Protein AF-A0A831ULF4-F1 (afdb_monomer_lite)

Sequence (106 aa):
MSSFILAAMVGLGAVDVGKAFAQPMFSPPSLLNAGGMAVGDTGDDTDPSLATDGAGVWVAVWSSVEDLDGSGTDADIFVARSTDNGATWDMPDLLNSFALGDTGED

pLDDT: mean 71.51, std 19.9, range [32.62, 96.38]

Foldseek 3Di:
DDDDDDDDDDDDDDDDDDDDPPPPPDAPADDQQPPPPPPDPPKDKADKDKDDPVQQKIKIKIWILDCQPNLHRAIFIWMWMTRHNNNDIDHIDGPDPCSNPDDDHD

Secondary structure (DSSP, 8-state):
-------------------------PPPP--TTTTTTTSS--SPEEEEEEEE-SSS-EEEEEEE-S-STT--SS-EEEEEEESSTTSS-PPPEESSTTGGG--S--

Structure (mmCIF, N/CA/C/O backbone):
data_AF-A0A831ULF4-F1
#
_entry.id   AF-A0A831ULF4-F1
#
loop_
_atom_site.group_PDB
_atom_site.id
_atom_site.type_symbol
_atom_site.label_atom_id
_atom_site.label_alt_id
_atom_site.label_comp_id
_atom_site.label_asym_id
_atom_site.label_entity_id
_atom_site.label_seq_id
_atom_site.pdbx_PDB_ins_code
_atom_site.Cartn_x
_atom_site.Cartn_y
_atom_site.Cartn_z
_atom_site.occupancy
_atom_site.B_iso_or_equiv
_atom_site.auth_seq_id
_atom_site.auth_comp_id
_atom_site.auth_asym_id
_atom_site.auth_atom_id
_atom_site.pdbx_PDB_model_num
ATOM 1 N N . MET A 1 1 ? -29.107 24.044 32.096 1.00 47.25 1 MET A N 1
ATOM 2 C CA . MET A 1 1 ? -30.243 24.637 31.361 1.00 47.25 1 MET A CA 1
ATOM 3 C C . MET A 1 1 ? -29.673 25.481 30.232 1.00 47.25 1 MET A C 1
ATOM 5 O O . MET A 1 1 ? -29.059 26.491 30.529 1.00 47.25 1 MET A O 1
ATOM 9 N N . SER A 1 2 ? -29.777 25.030 28.983 1.00 32.62 2 SER A N 1
ATOM 10 C CA . SER A 1 2 ? -29.643 25.851 27.764 1.00 32.62 2 SER A CA 1
ATOM 11 C C . SER A 1 2 ? -30.028 24.931 26.598 1.00 32.62 2 SER A C 1
ATOM 13 O O . SER A 1 2 ? -29.371 23.918 26.397 1.00 32.62 2 SER A O 1
ATOM 15 N N . SER A 1 3 ? -31.288 24.964 26.167 1.00 36.56 3 SER A N 1
ATOM 16 C CA . SER A 1 3 ? -31.835 25.786 25.075 1.00 36.56 3 SER A CA 1
ATOM 17 C C . SER A 1 3 ? -31.578 25.153 23.701 1.00 36.56 3 SER A C 1
ATOM 19 O O . SER A 1 3 ? -30.494 25.276 23.143 1.00 36.56 3 SER A O 1
ATOM 21 N N . PHE A 1 4 ? -32.603 24.478 23.170 1.00 34.28 4 PHE A N 1
ATOM 22 C CA . PHE A 1 4 ? -32.717 24.124 21.756 1.00 34.28 4 PHE A CA 1
ATOM 23 C C . PHE A 1 4 ? -33.801 25.014 21.144 1.00 34.28 4 PHE A C 1
ATOM 25 O O . PHE A 1 4 ? -34.929 25.052 21.637 1.00 34.28 4 PHE A O 1
ATOM 32 N N . ILE A 1 5 ? -33.439 25.758 20.100 1.00 41.31 5 ILE A N 1
ATOM 33 C CA . ILE A 1 5 ? -34.365 26.598 19.340 1.00 41.31 5 ILE A CA 1
ATOM 34 C C . ILE A 1 5 ? -35.160 25.708 18.381 1.00 41.31 5 ILE A C 1
ATOM 36 O O . ILE A 1 5 ? -34.598 24.918 17.626 1.00 41.31 5 ILE A O 1
ATOM 40 N N . LEU A 1 6 ? -36.482 25.862 18.439 1.00 33.53 6 LEU A N 1
ATOM 41 C CA . LEU A 1 6 ? -37.476 25.241 17.575 1.00 33.53 6 LEU A CA 1
ATOM 42 C C . LEU A 1 6 ? -37.492 25.921 16.198 1.00 33.53 6 LEU A C 1
ATOM 44 O O . LEU A 1 6 ? -37.606 27.143 16.119 1.00 33.53 6 LEU A O 1
ATOM 48 N N . ALA A 1 7 ? -37.504 25.132 15.125 1.00 33.28 7 ALA A N 1
ATOM 49 C CA . ALA A 1 7 ? -38.078 25.544 13.849 1.00 33.28 7 ALA A CA 1
ATOM 50 C C . ALA A 1 7 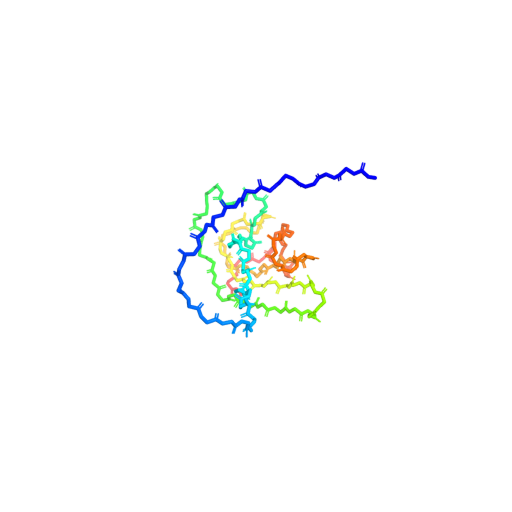? -39.176 24.539 13.483 1.00 33.28 7 ALA A C 1
ATOM 52 O O . ALA A 1 7 ? -38.912 23.366 13.226 1.00 33.28 7 ALA A O 1
ATOM 53 N N . ALA A 1 8 ? -40.422 25.004 13.540 1.00 40.81 8 ALA A N 1
ATOM 54 C CA . ALA A 1 8 ? -41.599 24.256 13.137 1.00 40.81 8 ALA A CA 1
ATOM 55 C C . ALA A 1 8 ? -41.722 24.254 11.606 1.00 40.81 8 ALA A C 1
ATOM 57 O O . ALA A 1 8 ? -41.652 25.311 10.980 1.00 40.81 8 ALA A O 1
ATOM 58 N N . MET A 1 9 ? -41.996 23.090 11.018 1.00 39.91 9 MET A N 1
ATOM 59 C CA . MET A 1 9 ? -42.691 23.000 9.735 1.00 39.91 9 MET A CA 1
ATOM 60 C C . MET A 1 9 ? -43.940 22.135 9.907 1.00 39.91 9 MET A C 1
ATOM 62 O O . MET A 1 9 ? -43.901 21.056 10.493 1.00 39.91 9 MET A O 1
ATOM 66 N N . VAL A 1 10 ? -45.065 22.678 9.447 1.00 39.94 10 VAL A N 1
ATOM 67 C CA . VAL A 1 10 ? -46.415 22.126 9.565 1.00 39.94 10 VAL A CA 1
ATOM 68 C C . VAL A 1 10 ? -46.704 21.221 8.363 1.00 39.94 10 VAL A C 1
ATOM 70 O O . VAL A 1 10 ? -46.566 21.665 7.232 1.00 39.94 10 VAL A O 1
ATOM 73 N N . GLY A 1 11 ? -47.115 19.981 8.659 1.00 37.69 11 GLY A N 1
ATOM 74 C CA . GLY A 1 11 ? -47.963 19.043 7.900 1.00 37.69 11 GLY A CA 1
ATOM 75 C C . GLY A 1 11 ? -47.906 18.976 6.364 1.00 37.69 11 GLY A C 1
ATOM 76 O O . GLY A 1 11 ? -48.299 19.915 5.688 1.00 37.69 11 GLY A O 1
ATOM 77 N N . LEU A 1 12 ? -47.630 17.785 5.815 1.00 40.78 12 LEU A N 1
ATOM 78 C CA . LEU A 1 12 ? -48.655 16.839 5.325 1.00 40.78 12 LEU A CA 1
ATOM 79 C C . LEU A 1 12 ? -47.990 15.586 4.704 1.00 40.78 12 LEU A C 1
ATOM 81 O O . LEU A 1 12 ? -47.244 15.698 3.741 1.00 40.78 12 LEU A O 1
ATOM 85 N N . GLY A 1 13 ? -48.357 14.399 5.207 1.00 42.28 13 GLY A N 1
ATOM 86 C CA . GLY A 1 13 ? -48.347 13.136 4.451 1.00 42.28 13 GLY A CA 1
ATOM 87 C C . GLY A 1 13 ? -47.090 12.253 4.509 1.00 42.28 13 GLY A C 1
ATOM 88 O O . GLY A 1 13 ? -46.169 12.460 3.733 1.00 42.28 13 GLY A O 1
ATOM 89 N N . ALA A 1 14 ? -47.148 11.199 5.343 1.00 47.38 14 ALA A N 1
ATOM 90 C CA . ALA A 1 14 ? -46.782 9.792 5.058 1.00 47.38 14 ALA A CA 1
ATOM 91 C C . ALA A 1 14 ? -46.006 9.082 6.197 1.00 47.38 14 ALA A C 1
ATOM 93 O O . ALA A 1 14 ? -44.873 9.428 6.493 1.00 47.38 14 ALA A O 1
ATOM 94 N N . VAL A 1 15 ? -46.672 8.052 6.749 1.00 45.50 15 VAL A N 1
ATOM 95 C CA . VAL A 1 15 ? -46.210 6.797 7.395 1.00 45.50 15 VAL A CA 1
ATOM 96 C C . VAL A 1 15 ? -45.167 6.867 8.522 1.00 45.50 15 VAL A C 1
ATOM 98 O O . VAL A 1 15 ? -44.037 7.302 8.354 1.00 45.50 15 VAL A O 1
ATOM 101 N N . ASP A 1 16 ? -45.568 6.330 9.675 1.00 57.62 16 ASP A N 1
ATOM 102 C CA . ASP A 1 16 ? -44.814 6.316 10.923 1.00 57.62 16 ASP A CA 1
ATOM 103 C C . ASP A 1 16 ? -43.834 5.126 11.067 1.00 57.62 16 ASP A C 1
ATOM 105 O O . ASP A 1 16 ? -44.097 4.019 10.598 1.00 57.62 16 ASP A O 1
ATOM 109 N N . VAL A 1 17 ? -42.734 5.429 11.769 1.00 51.94 17 VAL A N 1
ATOM 110 C CA . VAL A 1 17 ? -41.641 4.649 12.397 1.00 51.94 17 VAL A CA 1
ATOM 111 C C . VAL A 1 17 ? -41.115 3.355 11.758 1.00 51.94 17 VAL A C 1
ATOM 113 O O . VAL A 1 17 ? -41.746 2.303 11.807 1.00 51.94 17 VAL A O 1
ATOM 116 N N . GLY A 1 18 ? -39.812 3.351 11.440 1.00 41.22 18 GLY A N 1
ATOM 117 C CA . GLY A 1 18 ? -39.021 2.124 11.576 1.00 41.22 18 GLY A CA 1
ATOM 118 C C . GLY A 1 18 ? -37.742 2.065 10.758 1.00 41.22 18 GLY A C 1
ATOM 119 O O . GLY A 1 18 ? -37.729 1.463 9.696 1.00 41.22 18 GLY A O 1
ATOM 120 N N . LYS A 1 19 ? -36.646 2.559 11.344 1.00 47.81 19 LYS A N 1
ATOM 121 C CA . LYS A 1 19 ? -35.251 2.337 10.922 1.00 47.81 19 LYS A CA 1
ATOM 122 C C . LYS A 1 19 ? -34.855 3.177 9.709 1.00 47.81 19 LYS A C 1
ATOM 124 O O . LYS A 1 19 ? -34.974 2.768 8.561 1.00 47.81 19 LYS A O 1
ATOM 129 N N . ALA A 1 20 ? -34.284 4.345 9.994 1.00 42.78 20 ALA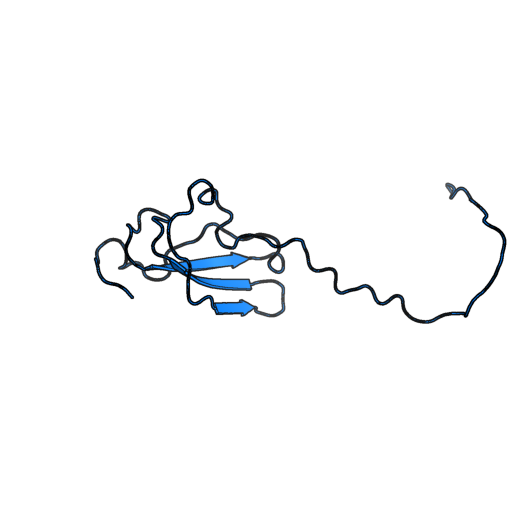 A N 1
ATOM 130 C CA . ALA A 1 20 ? -33.301 4.912 9.090 1.00 42.78 20 ALA A CA 1
ATOM 131 C C . ALA A 1 20 ? -32.285 3.802 8.787 1.00 42.78 20 ALA A C 1
ATOM 133 O O . ALA A 1 20 ? -31.557 3.363 9.679 1.00 42.78 20 ALA A O 1
ATOM 134 N N . PHE A 1 21 ? -32.280 3.301 7.556 1.00 46.25 21 PHE A N 1
ATOM 135 C CA . PHE A 1 21 ? -31.123 2.600 7.039 1.00 46.25 21 PHE A CA 1
ATOM 136 C C . PHE A 1 21 ? -30.044 3.672 6.959 1.00 46.25 21 PHE A C 1
ATOM 138 O O . PHE A 1 21 ? -29.969 4.414 5.980 1.00 46.25 21 PHE A O 1
ATOM 145 N N . ALA A 1 22 ? -29.271 3.818 8.039 1.00 51.31 22 ALA A N 1
ATOM 146 C CA . ALA A 1 22 ? -27.932 4.350 7.920 1.00 51.31 22 ALA A CA 1
ATOM 147 C C . ALA A 1 22 ? -27.297 3.486 6.834 1.00 51.31 22 ALA A C 1
ATOM 149 O O . ALA A 1 22 ? -27.040 2.302 7.053 1.00 51.31 22 ALA A O 1
ATOM 150 N N . GLN A 1 23 ? -27.189 4.035 5.624 1.00 46.44 23 GLN A N 1
ATOM 151 C CA . GLN A 1 23 ? -26.353 3.439 4.596 1.00 46.44 23 GLN A CA 1
ATOM 152 C C . GLN A 1 23 ? -25.021 3.159 5.301 1.00 46.44 23 GLN A C 1
ATOM 154 O O . GLN A 1 23 ? -24.582 4.049 6.041 1.00 46.44 23 GLN A O 1
ATOM 159 N N . PRO A 1 24 ? -24.421 1.960 5.189 1.00 52.28 24 PRO A N 1
ATOM 160 C CA . PRO A 1 24 ? -23.074 1.768 5.698 1.00 52.28 24 PRO A CA 1
ATOM 161 C C . PRO A 1 24 ? -22.251 2.839 4.993 1.00 52.28 24 PRO A C 1
ATOM 163 O O . PRO A 1 24 ? -22.127 2.832 3.770 1.00 52.28 24 PRO A O 1
ATOM 166 N N . MET A 1 25 ? -21.881 3.875 5.739 1.00 62.31 25 MET A N 1
ATOM 167 C CA . MET A 1 25 ? -21.28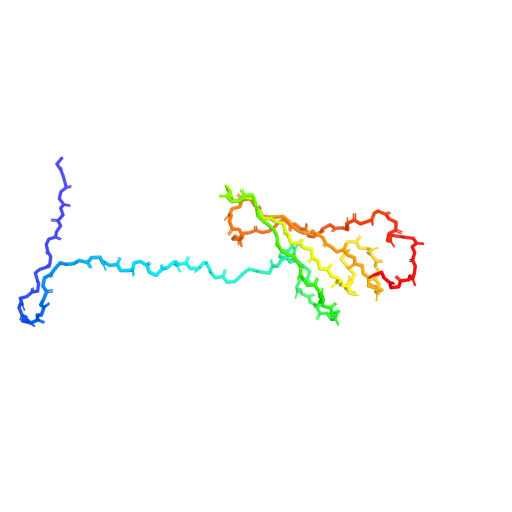0 5.054 5.152 1.00 62.31 25 MET A CA 1
ATOM 168 C C . MET A 1 25 ? -19.853 4.639 4.872 1.00 62.31 25 MET A C 1
ATOM 170 O O . MET A 1 25 ? -19.005 4.691 5.756 1.00 62.31 25 MET A O 1
ATOM 174 N N . PHE A 1 26 ? -19.625 4.116 3.672 1.00 62.47 26 PHE A N 1
ATOM 175 C CA . PHE A 1 26 ? -18.281 3.924 3.176 1.00 62.47 26 PHE A CA 1
ATOM 176 C C . PHE A 1 26 ? -17.582 5.279 3.256 1.00 62.47 26 PHE A C 1
ATOM 178 O O . PHE A 1 26 ? -18.147 6.304 2.851 1.00 62.47 26 PHE A O 1
ATOM 185 N N . SER A 1 27 ? -16.384 5.294 3.833 1.00 66.69 27 SER A N 1
ATOM 186 C CA . SER A 1 27 ? -15.514 6.454 3.719 1.00 66.69 27 SER A CA 1
ATOM 187 C C . SER A 1 27 ? -15.226 6.713 2.237 1.00 66.69 27 SER A C 1
ATOM 189 O O . SER A 1 27 ? -15.350 5.802 1.409 1.00 66.69 27 SER A O 1
ATOM 191 N N . PRO A 1 28 ? -14.838 7.943 1.868 1.00 75.38 28 PRO A N 1
ATOM 192 C CA . PRO A 1 28 ? -14.239 8.173 0.564 1.00 75.38 28 PRO A CA 1
ATOM 193 C C . PRO A 1 28 ? -13.122 7.146 0.299 1.00 75.38 28 PRO A C 1
ATOM 195 O O . PRO A 1 28 ? -12.419 6.778 1.247 1.00 75.38 28 PRO A O 1
ATOM 198 N N . PRO A 1 29 ? -12.955 6.674 -0.951 1.00 72.44 29 PRO A N 1
ATOM 199 C CA . PRO A 1 29 ? -11.840 5.808 -1.309 1.00 72.44 29 PRO A CA 1
ATOM 200 C C . PRO A 1 29 ? -10.505 6.445 -0.916 1.00 72.44 29 PRO A C 1
ATOM 202 O O . PRO A 1 29 ? -10.319 7.651 -1.083 1.00 72.44 29 PRO A O 1
ATOM 205 N N . SER A 1 30 ? -9.591 5.622 -0.416 1.00 76.25 30 SER A N 1
ATOM 206 C CA . SER A 1 30 ? -8.222 6.008 -0.082 1.00 76.25 30 SER A CA 1
ATOM 207 C C . SER A 1 30 ? -7.267 5.183 -0.935 1.00 76.25 30 SER A C 1
ATOM 209 O O . SER A 1 30 ? -7.540 4.009 -1.195 1.00 76.25 30 SER A O 1
ATOM 211 N N . LEU A 1 31 ? -6.181 5.799 -1.399 1.00 77.31 31 LEU A N 1
ATOM 212 C CA . LEU A 1 31 ? -5.120 5.068 -2.085 1.00 77.31 31 LEU A CA 1
ATOM 213 C C . LEU A 1 31 ? -4.370 4.204 -1.064 1.00 77.31 31 LEU A C 1
ATOM 215 O O . LEU A 1 31 ? -4.099 4.653 0.048 1.00 77.31 31 LEU A O 1
ATOM 219 N N . LEU A 1 32 ? -4.024 2.977 -1.447 1.00 77.19 32 LEU A N 1
ATOM 220 C CA . LEU A 1 32 ? -3.229 2.083 -0.597 1.00 77.19 32 LEU A CA 1
ATOM 221 C C . LEU A 1 32 ? -1.782 2.576 -0.471 1.00 77.19 32 LEU A C 1
ATOM 223 O O . LEU A 1 32 ? -1.174 2.451 0.583 1.00 77.19 32 LEU A O 1
ATOM 227 N N . ASN A 1 33 ? -1.272 3.223 -1.519 1.00 69.62 33 ASN A N 1
ATOM 228 C CA . ASN A 1 33 ? 0.032 3.876 -1.574 1.00 69.62 33 ASN A CA 1
ATOM 229 C C . ASN A 1 33 ? -0.030 5.378 -1.237 1.00 69.62 33 ASN A C 1
ATOM 231 O O . ASN A 1 33 ? 0.768 6.173 -1.741 1.00 69.62 33 ASN A O 1
ATOM 235 N N . ALA A 1 34 ? -0.968 5.794 -0.376 1.00 63.19 34 ALA A N 1
ATOM 236 C CA . ALA A 1 34 ? -1.158 7.184 0.056 1.00 63.19 34 ALA A CA 1
ATOM 237 C C . ALA A 1 34 ? -0.028 7.697 0.983 1.00 63.19 34 ALA A C 1
ATOM 239 O O . ALA A 1 34 ? -0.269 8.153 2.096 1.00 63.19 34 ALA A O 1
ATOM 240 N N . GLY A 1 35 ? 1.220 7.647 0.512 1.00 56.28 35 GLY A N 1
ATOM 241 C CA . GLY A 1 35 ? 2.432 8.100 1.201 1.00 56.28 35 GLY A CA 1
ATOM 242 C C . GLY A 1 35 ? 3.202 9.203 0.469 1.00 56.28 35 GLY A C 1
ATOM 243 O O . GLY A 1 35 ? 4.224 9.662 0.964 1.00 56.28 35 GLY A O 1
ATOM 244 N N . GLY A 1 36 ? 2.717 9.666 -0.688 1.00 52.78 36 GLY A N 1
ATOM 245 C CA . GLY A 1 36 ? 3.349 10.748 -1.456 1.00 52.78 36 GLY A CA 1
ATOM 246 C C . GLY A 1 36 ? 3.874 10.358 -2.838 1.00 52.78 36 GLY A C 1
ATOM 247 O O . GLY A 1 36 ? 4.330 11.244 -3.552 1.00 52.78 36 GLY A O 1
ATOM 248 N N . MET A 1 37 ? 3.743 9.093 -3.249 1.00 57.44 37 MET A N 1
ATOM 249 C CA . MET A 1 37 ? 4.229 8.625 -4.558 1.00 57.44 37 MET A CA 1
ATOM 250 C C . MET A 1 37 ? 3.175 8.681 -5.676 1.00 57.44 37 MET A C 1
ATOM 252 O O . MET A 1 37 ? 3.501 8.501 -6.837 1.00 57.44 37 MET A O 1
ATOM 256 N N . ALA A 1 38 ? 1.927 9.066 -5.374 1.00 54.00 38 ALA A N 1
ATOM 257 C CA . ALA A 1 38 ? 0.881 9.271 -6.389 1.00 54.00 38 ALA A CA 1
ATOM 258 C C . ALA A 1 38 ? 1.163 10.445 -7.361 1.00 54.00 38 ALA A C 1
ATOM 260 O O . ALA A 1 38 ? 0.394 10.697 -8.290 1.00 54.00 38 ALA A O 1
ATOM 261 N N . VAL A 1 39 ? 2.237 11.215 -7.144 1.00 54.56 39 VAL A N 1
ATOM 262 C CA . VAL A 1 39 ? 2.655 12.307 -8.033 1.00 54.56 39 VAL A CA 1
ATOM 263 C C . VAL A 1 39 ? 3.642 11.752 -9.057 1.00 54.56 39 VAL A C 1
ATOM 265 O O . VAL A 1 39 ? 4.841 11.986 -8.956 1.00 54.56 39 VAL A O 1
ATOM 268 N N . GLY A 1 40 ? 3.124 11.026 -10.045 1.00 60.59 40 GLY A N 1
ATOM 269 C CA . GLY A 1 40 ? 3.947 10.411 -11.091 1.00 60.59 40 GLY A CA 1
ATOM 270 C C . GLY A 1 40 ? 3.790 8.904 -11.229 1.00 60.59 40 GLY A C 1
ATOM 271 O O . GLY A 1 40 ? 4.683 8.296 -11.790 1.00 60.59 40 GLY A O 1
ATOM 272 N N . ASP A 1 41 ? 2.670 8.352 -10.763 1.00 71.00 41 ASP A N 1
ATOM 273 C CA . ASP A 1 41 ? 2.255 6.970 -11.003 1.00 71.00 41 ASP A CA 1
ATOM 274 C C . ASP A 1 41 ? 2.305 6.646 -12.509 1.00 71.00 41 ASP A C 1
ATOM 276 O O . ASP A 1 41 ? 1.552 7.216 -13.316 1.00 71.00 41 ASP A O 1
ATOM 280 N N . THR A 1 42 ? 3.277 5.818 -12.889 1.00 74.94 42 THR A N 1
ATOM 281 C CA . THR A 1 42 ? 3.499 5.370 -14.271 1.00 74.94 42 THR A CA 1
ATOM 282 C C . THR A 1 42 ? 3.594 3.855 -14.395 1.00 74.94 42 THR A C 1
ATOM 284 O O . THR A 1 42 ? 3.518 3.354 -15.523 1.00 74.94 42 THR A O 1
ATOM 287 N N . GLY A 1 43 ? 3.761 3.152 -13.276 1.00 77.69 43 GLY A N 1
ATOM 288 C CA . GLY A 1 43 ? 3.775 1.703 -13.189 1.00 77.69 43 GLY A CA 1
ATOM 289 C C . GLY A 1 43 ? 2.382 1.082 -13.109 1.00 77.69 43 GLY A C 1
ATOM 290 O O . GLY A 1 43 ? 1.408 1.708 -12.707 1.00 77.69 43 GLY A O 1
ATOM 291 N N . ASP A 1 44 ? 2.286 -0.181 -13.514 1.00 86.25 44 ASP A N 1
ATOM 292 C CA . ASP A 1 44 ? 1.091 -0.989 -13.292 1.00 86.25 44 ASP A CA 1
ATOM 293 C C . ASP A 1 44 ? 1.072 -1.520 -11.847 1.00 86.25 44 ASP A C 1
ATOM 295 O O . ASP A 1 44 ? 2.029 -2.156 -11.407 1.00 86.25 44 ASP A O 1
ATOM 299 N N . ASP A 1 45 ? -0.048 -1.323 -11.146 1.00 87.62 45 ASP A N 1
ATOM 300 C CA . ASP A 1 45 ? -0.372 -1.998 -9.884 1.00 87.62 45 ASP A CA 1
ATOM 301 C C . ASP A 1 45 ? -1.359 -3.147 -10.145 1.00 87.62 45 ASP A C 1
ATOM 303 O O . ASP A 1 45 ? -2.473 -2.939 -10.648 1.00 87.62 45 ASP A O 1
ATOM 307 N N . THR A 1 46 ? -0.981 -4.374 -9.792 1.00 90.69 46 THR A N 1
ATOM 308 C CA . THR A 1 46 ? -1.742 -5.584 -10.131 1.00 90.69 46 THR A CA 1
ATOM 309 C C . THR A 1 46 ? -1.920 -6.541 -8.952 1.00 90.69 46 THR A C 1
ATOM 311 O O . THR A 1 46 ? -1.324 -6.395 -7.886 1.00 90.69 46 THR A O 1
ATOM 314 N N . ASP A 1 47 ? -2.837 -7.496 -9.125 1.00 93.31 47 ASP A N 1
ATOM 315 C CA . ASP A 1 47 ? -3.101 -8.603 -8.199 1.00 93.31 47 ASP A CA 1
ATOM 316 C C . ASP A 1 47 ? -3.288 -8.226 -6.712 1.00 93.31 47 ASP A C 1
ATOM 318 O O . ASP A 1 47 ? -2.676 -8.827 -5.823 1.00 93.31 47 ASP A O 1
ATOM 322 N N . PRO A 1 48 ? -4.183 -7.267 -6.388 1.00 93.88 48 PRO A N 1
ATOM 323 C CA . PRO A 1 48 ? -4.391 -6.858 -5.010 1.00 93.88 48 PRO A CA 1
ATOM 324 C C . PRO A 1 48 ? -5.062 -7.960 -4.176 1.00 93.88 48 PRO A C 1
ATOM 326 O O . PRO A 1 48 ? -6.061 -8.568 -4.577 1.00 93.88 48 PRO A O 1
ATOM 329 N N . SER A 1 49 ? -4.579 -8.140 -2.949 1.00 95.25 49 SER A N 1
ATOM 330 C CA . SER A 1 49 ? -5.187 -8.981 -1.917 1.00 95.25 49 SER A CA 1
ATOM 331 C C . SER A 1 49 ? -5.340 -8.204 -0.612 1.00 95.25 49 SER A C 1
ATOM 333 O O . SER A 1 49 ? -4.488 -7.399 -0.240 1.00 95.25 49 SER A O 1
ATOM 335 N N . LEU A 1 50 ? -6.454 -8.429 0.088 1.00 94.75 50 LEU A N 1
ATOM 336 C CA . LEU A 1 50 ? -6.854 -7.657 1.263 1.00 94.75 50 LEU A CA 1
ATOM 337 C C . LEU A 1 50 ? -7.350 -8.576 2.379 1.00 94.75 50 LEU A C 1
ATOM 339 O O . LEU A 1 50 ? -8.189 -9.451 2.153 1.00 94.75 50 LEU A O 1
ATOM 343 N N . ALA A 1 51 ? -6.878 -8.335 3.600 1.00 96.38 51 ALA A N 1
ATOM 344 C CA . ALA A 1 51 ? -7.307 -9.046 4.799 1.00 96.38 51 ALA A CA 1
ATOM 345 C C . ALA A 1 51 ? -7.540 -8.082 5.970 1.00 96.38 51 ALA A C 1
ATOM 347 O O . ALA A 1 51 ? -6.937 -7.013 6.050 1.00 96.38 51 ALA A O 1
ATOM 348 N N . THR A 1 52 ? -8.407 -8.472 6.907 1.00 95.88 52 THR A N 1
ATOM 349 C CA . THR A 1 52 ? -8.663 -7.729 8.148 1.00 95.88 52 THR A CA 1
ATOM 350 C C . THR 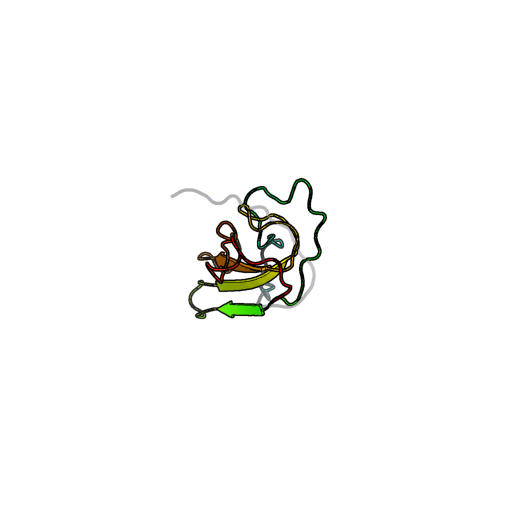A 1 52 ? -8.821 -8.680 9.329 1.00 95.88 52 THR A C 1
ATOM 352 O O . THR A 1 52 ? -9.274 -9.815 9.169 1.00 95.88 52 THR A O 1
ATOM 355 N N . ASP A 1 53 ? -8.472 -8.205 10.523 1.00 93.88 53 ASP A N 1
ATOM 356 C CA . ASP A 1 53 ? -8.734 -8.896 11.788 1.00 93.88 53 ASP A CA 1
ATOM 357 C C . ASP A 1 53 ? -10.187 -8.739 12.283 1.00 93.88 53 ASP A C 1
ATOM 359 O O . ASP A 1 53 ? -10.580 -9.359 13.272 1.00 93.88 53 ASP A O 1
ATOM 363 N N . GLY A 1 54 ? -10.994 -7.908 11.612 1.00 93.69 54 GLY A N 1
ATOM 364 C CA . GLY A 1 54 ? -12.361 -7.574 12.020 1.00 93.69 54 GLY A CA 1
ATOM 365 C C . GLY A 1 54 ? -12.456 -6.619 13.219 1.00 93.69 54 GLY A C 1
ATOM 366 O O . GLY A 1 54 ? -13.567 -6.300 13.645 1.00 93.69 54 GLY A O 1
ATOM 367 N N . ALA A 1 55 ? -11.325 -6.149 13.751 1.00 95.06 55 ALA A N 1
ATOM 368 C CA . ALA A 1 55 ? -11.220 -5.189 14.852 1.00 95.06 55 ALA A CA 1
ATOM 369 C C . ALA A 1 55 ? -10.690 -3.812 14.403 1.00 95.06 55 ALA A C 1
ATOM 371 O O . ALA A 1 55 ? -10.546 -2.908 15.226 1.00 95.06 55 ALA A O 1
ATOM 372 N N . GLY A 1 56 ? -10.455 -3.639 13.100 1.00 90.81 56 GLY A N 1
ATOM 373 C CA . GLY A 1 56 ? -10.104 -2.364 12.476 1.00 90.81 56 GLY A CA 1
ATOM 374 C C . GLY A 1 56 ? -8.686 -2.297 11.929 1.00 90.81 56 GLY A C 1
ATOM 375 O O . GLY A 1 56 ? -8.329 -1.270 11.350 1.00 90.81 56 GLY A O 1
ATOM 376 N N . VAL A 1 57 ? -7.919 -3.387 12.030 1.00 94.62 57 VAL A N 1
ATOM 377 C CA . VAL A 1 57 ? -6.642 -3.532 11.328 1.00 94.62 57 VAL A CA 1
ATOM 378 C C . VAL A 1 57 ? -6.882 -4.181 9.972 1.00 94.62 57 VAL A C 1
ATOM 380 O O . VAL A 1 57 ? -7.574 -5.199 9.863 1.00 94.62 57 VAL A O 1
ATOM 383 N N . TRP A 1 58 ? -6.323 -3.576 8.931 1.00 94.81 58 TRP A N 1
ATOM 384 C CA . TRP A 1 58 ? -6.404 -4.059 7.556 1.00 94.81 58 TRP A CA 1
ATOM 385 C C . TRP A 1 58 ? -5.002 -4.134 6.964 1.00 94.81 58 TRP A C 1
ATOM 387 O O . TRP A 1 58 ? -4.157 -3.291 7.260 1.00 94.81 58 TRP A O 1
ATOM 397 N N . VAL A 1 59 ? -4.765 -5.140 6.131 1.00 94.44 59 VAL A N 1
ATOM 398 C CA . VAL A 1 59 ? -3.515 -5.331 5.391 1.00 94.44 59 VAL A CA 1
ATOM 399 C C . VAL A 1 59 ? -3.864 -5.525 3.926 1.00 94.44 59 VAL A C 1
ATOM 401 O O . VAL A 1 59 ? -4.696 -6.377 3.606 1.00 94.44 59 VAL A O 1
ATOM 404 N N . ALA A 1 60 ? -3.230 -4.738 3.066 1.00 93.94 60 ALA A N 1
ATOM 405 C CA . ALA A 1 60 ? -3.297 -4.871 1.622 1.00 93.94 60 ALA A CA 1
ATOM 406 C C . ALA A 1 60 ? -1.924 -5.278 1.090 1.00 93.94 60 ALA A C 1
ATOM 408 O O . ALA A 1 60 ? -0.915 -4.765 1.570 1.00 93.94 60 ALA A O 1
ATOM 409 N N . VAL A 1 61 ? -1.906 -6.172 0.108 1.00 93.31 61 VAL A N 1
ATOM 410 C CA . VAL A 1 61 ? -0.716 -6.520 -0.674 1.00 93.31 61 VAL A CA 1
ATOM 411 C C . VAL A 1 61 ? -1.039 -6.438 -2.159 1.00 93.31 61 VAL A C 1
ATOM 413 O O . VAL A 1 61 ? -2.176 -6.726 -2.537 1.00 93.31 61 VAL A O 1
ATOM 416 N N . TRP A 1 62 ? -0.083 -6.024 -2.981 1.00 92.50 62 TRP A N 1
ATOM 417 C CA . TRP A 1 62 ? -0.225 -5.918 -4.437 1.00 92.50 62 TRP A CA 1
ATOM 418 C C . TRP A 1 62 ? 1.149 -6.024 -5.103 1.00 92.50 62 TRP A C 1
ATOM 420 O O . TRP A 1 62 ? 2.163 -5.836 -4.433 1.00 92.50 62 TRP A O 1
ATOM 430 N N . SER A 1 63 ? 1.170 -6.335 -6.396 1.00 91.25 63 SER A N 1
ATOM 431 C CA . SER A 1 63 ? 2.369 -6.245 -7.232 1.00 91.25 63 SER A CA 1
ATOM 432 C C . SER A 1 63 ? 2.439 -4.860 -7.874 1.00 91.25 63 SER A C 1
ATOM 434 O O . SER A 1 63 ? 1.404 -4.356 -8.316 1.00 91.25 63 SER A O 1
ATOM 436 N N . SER A 1 64 ? 3.616 -4.239 -7.919 1.00 89.12 64 SER A N 1
ATOM 437 C CA . SER A 1 64 ? 3.835 -2.955 -8.594 1.00 89.12 64 SER A CA 1
ATOM 438 C C . SER A 1 64 ? 5.171 -2.941 -9.320 1.00 89.12 64 SER A C 1
ATOM 440 O O . SER A 1 64 ? 6.144 -3.480 -8.808 1.00 89.12 64 SER A O 1
ATOM 442 N N . VAL A 1 65 ? 5.217 -2.288 -10.482 1.00 88.19 65 VAL A N 1
ATOM 443 C CA . VAL A 1 65 ? 6.471 -1.959 -11.196 1.00 88.19 65 VAL A CA 1
ATOM 444 C C . VAL A 1 65 ? 6.932 -0.517 -10.948 1.00 88.19 65 VAL A C 1
ATOM 446 O O . VAL A 1 65 ? 7.825 -0.010 -11.628 1.00 88.19 65 VAL A O 1
ATOM 449 N N . GLU A 1 66 ? 6.262 0.194 -10.041 1.00 85.81 66 GLU A N 1
ATOM 450 C CA . GLU A 1 66 ? 6.653 1.540 -9.634 1.00 85.81 66 GLU A CA 1
ATOM 451 C C . GLU A 1 66 ? 7.828 1.468 -8.650 1.00 85.81 66 GLU A C 1
ATOM 453 O O . GLU A 1 66 ? 7.842 0.620 -7.759 1.00 85.81 66 GLU A O 1
ATOM 458 N N . ASP A 1 67 ? 8.772 2.411 -8.763 1.00 82.38 67 ASP A N 1
ATOM 459 C CA . ASP A 1 67 ? 9.910 2.526 -7.842 1.00 82.38 67 ASP A CA 1
ATOM 460 C C . ASP A 1 67 ? 9.456 3.083 -6.484 1.00 82.38 67 ASP A C 1
ATOM 462 O O . ASP A 1 67 ? 9.650 4.255 -6.134 1.00 82.38 67 ASP A O 1
ATOM 466 N N . LEU A 1 68 ? 8.789 2.232 -5.714 1.00 80.94 68 LEU A N 1
ATOM 467 C CA . LEU A 1 68 ? 8.375 2.512 -4.353 1.00 80.94 68 LEU A CA 1
ATOM 468 C C . LEU A 1 68 ? 9.511 2.099 -3.410 1.00 80.94 68 LEU A C 1
ATOM 470 O O . LEU A 1 68 ? 9.876 0.930 -3.322 1.00 80.94 68 LEU A O 1
ATOM 474 N N . ASP A 1 69 ? 10.067 3.076 -2.694 1.00 78.81 69 ASP A N 1
ATOM 475 C CA . ASP A 1 69 ? 11.159 2.887 -1.722 1.00 78.81 69 ASP A CA 1
ATOM 476 C C . ASP A 1 69 ? 12.496 2.369 -2.308 1.00 78.81 69 ASP A C 1
ATOM 478 O O . ASP A 1 69 ? 13.307 1.768 -1.605 1.00 78.81 69 ASP A O 1
ATOM 482 N N . GLY A 1 70 ? 12.788 2.655 -3.583 1.00 77.94 70 GLY A N 1
ATOM 483 C CA . GLY A 1 70 ? 14.064 2.273 -4.205 1.00 77.94 70 GLY A CA 1
ATOM 484 C C . GLY A 1 70 ? 14.105 0.819 -4.683 1.00 77.94 70 GLY A C 1
ATOM 485 O O . GLY A 1 70 ? 15.194 0.244 -4.762 1.00 77.94 70 GLY A O 1
ATOM 486 N N . SER A 1 71 ? 12.935 0.240 -4.944 1.00 78.38 71 SER A N 1
ATOM 487 C CA . SER A 1 71 ? 12.724 -1.106 -5.483 1.00 78.38 71 SER A CA 1
ATOM 488 C C . SER A 1 71 ? 13.217 -1.248 -6.921 1.00 78.38 71 SER A C 1
ATOM 490 O O . SER A 1 71 ? 13.742 -2.294 -7.277 1.00 78.38 71 SER A O 1
ATOM 492 N N . GLY A 1 72 ? 13.180 -0.179 -7.718 1.00 79.94 72 GLY A N 1
ATOM 493 C CA . GLY A 1 72 ? 13.477 -0.261 -9.147 1.00 79.94 72 GLY A CA 1
ATOM 494 C C . GLY A 1 72 ? 12.207 -0.226 -9.991 1.00 79.94 72 GLY A C 1
ATOM 495 O O . GLY A 1 72 ? 11.293 0.525 -9.690 1.00 79.94 72 GLY A O 1
ATOM 496 N N . THR A 1 73 ? 12.188 -0.927 -11.125 1.00 82.62 73 THR A N 1
ATOM 497 C CA . THR A 1 73 ? 11.074 -0.833 -12.101 1.00 82.62 73 THR A CA 1
ATOM 498 C C . THR A 1 73 ? 10.593 -2.191 -12.609 1.00 82.62 73 THR A C 1
ATOM 500 O O . THR A 1 73 ? 9.887 -2.274 -13.615 1.00 82.62 73 THR A O 1
ATOM 503 N N . ASP A 1 74 ? 11.078 -3.263 -12.004 1.00 82.69 74 ASP A N 1
ATOM 504 C CA . ASP A 1 74 ? 10.539 -4.608 -12.108 1.00 82.69 74 ASP A CA 1
ATOM 505 C C . ASP A 1 74 ? 9.423 -4.819 -11.081 1.00 82.69 74 ASP A C 1
ATOM 507 O O . ASP A 1 74 ? 9.131 -3.943 -10.273 1.00 82.69 74 ASP A O 1
ATOM 511 N N . ALA A 1 75 ? 8.698 -5.928 -11.219 1.00 86.06 75 ALA A N 1
ATOM 512 C CA . ALA A 1 75 ? 7.501 -6.174 -10.433 1.00 86.06 75 ALA A CA 1
ATOM 513 C C . ALA A 1 75 ? 7.865 -6.671 -9.032 1.00 86.06 75 ALA A C 1
ATOM 515 O O . ALA A 1 75 ? 8.375 -7.779 -8.887 1.00 86.06 75 ALA A O 1
ATOM 516 N N . ASP A 1 76 ? 7.511 -5.884 -8.021 1.00 87.81 76 ASP A N 1
ATOM 517 C CA . ASP A 1 76 ? 7.724 -6.191 -6.611 1.00 87.81 76 ASP A CA 1
ATOM 518 C C . ASP A 1 76 ? 6.408 -6.306 -5.847 1.00 87.81 76 ASP A C 1
ATOM 520 O O . ASP A 1 76 ? 5.407 -5.658 -6.169 1.00 87.81 76 ASP A O 1
ATOM 524 N N . ILE A 1 77 ? 6.407 -7.104 -4.776 1.00 89.12 77 ILE A N 1
ATOM 525 C CA . ILE A 1 77 ? 5.240 -7.236 -3.902 1.00 89.12 77 ILE A CA 1
ATOM 526 C C . ILE A 1 77 ? 5.323 -6.238 -2.749 1.00 89.12 77 ILE A C 1
ATOM 528 O O . ILE A 1 77 ? 6.169 -6.348 -1.858 1.00 89.12 77 ILE A O 1
ATOM 532 N N . PHE A 1 78 ? 4.362 -5.320 -2.703 1.00 89.44 78 PHE A N 1
ATOM 533 C CA . PHE A 1 78 ? 4.232 -4.315 -1.654 1.00 89.44 78 PHE A CA 1
ATOM 534 C C . PHE A 1 78 ? 3.180 -4.688 -0.621 1.00 89.44 78 PHE A C 1
ATOM 536 O O . PHE A 1 78 ? 2.246 -5.452 -0.880 1.00 89.44 78 PHE A O 1
ATOM 543 N N . VAL A 1 79 ? 3.321 -4.110 0.571 1.00 91.12 79 VAL A N 1
ATOM 544 C CA . VAL A 1 79 ? 2.353 -4.199 1.659 1.00 91.12 79 VAL A CA 1
ATOM 545 C C . VAL A 1 79 ? 2.071 -2.823 2.250 1.00 91.12 79 VAL A C 1
ATOM 547 O O . VAL A 1 79 ? 2.980 -2.049 2.523 1.00 91.12 79 VAL A O 1
ATOM 550 N N . ALA A 1 80 ? 0.798 -2.543 2.522 1.00 91.88 80 ALA A N 1
ATOM 551 C CA . ALA A 1 80 ? 0.376 -1.402 3.327 1.00 91.88 80 ALA A CA 1
ATOM 552 C C . ALA A 1 80 ? -0.597 -1.856 4.413 1.00 91.88 80 ALA A C 1
ATOM 554 O O . ALA A 1 80 ? -1.371 -2.808 4.244 1.00 91.88 80 ALA A O 1
ATOM 555 N N . ARG A 1 81 ? -0.576 -1.156 5.548 1.00 93.69 81 ARG A N 1
ATOM 556 C CA . ARG A 1 81 ? -1.439 -1.448 6.694 1.00 93.69 81 ARG A CA 1
ATOM 557 C C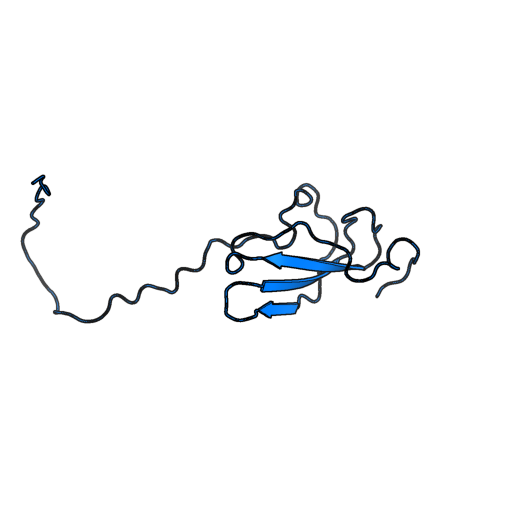 . ARG A 1 81 ? -2.278 -0.236 7.063 1.00 93.69 81 ARG A C 1
ATOM 559 O O . ARG A 1 81 ? -1.789 0.884 7.095 1.00 93.69 81 ARG A O 1
ATOM 566 N N . SER A 1 82 ? -3.527 -0.492 7.421 1.00 93.00 82 SER A N 1
ATOM 567 C CA . SER A 1 82 ? -4.412 0.473 8.063 1.00 93.00 82 SER A CA 1
ATOM 568 C C . SER A 1 82 ? -4.736 0.018 9.483 1.00 93.00 82 SER A C 1
ATOM 570 O O . SER A 1 82 ? -4.857 -1.178 9.759 1.00 93.00 82 SER A O 1
ATOM 572 N N . THR A 1 83 ? -4.893 0.982 10.389 1.00 95.12 83 THR A N 1
ATOM 573 C CA . THR A 1 83 ? -5.320 0.755 11.783 1.00 95.12 83 THR A CA 1
ATOM 574 C C . THR A 1 83 ? -6.636 1.461 12.121 1.00 95.12 83 THR A C 1
ATOM 576 O O . THR A 1 83 ? -7.048 1.501 13.280 1.00 95.12 83 THR A O 1
ATOM 579 N N . ASP A 1 84 ? -7.313 2.010 11.110 1.00 91.50 84 ASP A N 1
ATOM 580 C CA . ASP A 1 84 ? -8.503 2.850 11.251 1.00 91.50 84 ASP A CA 1
ATOM 581 C C . ASP A 1 84 ? -9.646 2.426 10.313 1.00 91.50 84 ASP A C 1
ATOM 583 O O . ASP A 1 84 ? -10.431 3.250 9.844 1.00 91.50 84 ASP A O 1
ATOM 587 N N . ASN A 1 85 ? -9.796 1.114 10.105 1.00 90.12 85 ASN A N 1
ATOM 588 C CA . ASN A 1 85 ? -10.799 0.512 9.218 1.00 90.12 85 ASN A CA 1
ATOM 589 C C . ASN A 1 85 ? -10.629 0.866 7.729 1.00 90.12 85 ASN A C 1
ATOM 591 O O . ASN A 1 85 ? -11.619 1.035 7.017 1.00 90.12 85 ASN A O 1
ATOM 595 N N . GLY A 1 86 ? -9.386 0.971 7.256 1.00 88.75 86 GLY A N 1
ATOM 596 C CA . GLY A 1 86 ? -9.074 1.243 5.851 1.00 88.75 86 GLY A CA 1
ATOM 597 C C . GLY A 1 86 ? -9.257 2.705 5.443 1.00 88.75 86 GLY A C 1
ATOM 598 O O . GLY A 1 86 ? -9.265 2.994 4.246 1.00 88.75 86 GLY A O 1
ATOM 599 N N . ALA A 1 87 ? -9.427 3.622 6.404 1.00 86.75 87 ALA A N 1
ATOM 600 C CA . ALA A 1 87 ? -9.599 5.042 6.113 1.00 86.75 87 ALA A CA 1
ATOM 601 C C . ALA A 1 87 ? -8.259 5.707 5.753 1.00 86.75 87 ALA A C 1
ATOM 603 O O . ALA A 1 87 ? -8.192 6.485 4.797 1.00 86.75 87 ALA A O 1
ATOM 604 N N . THR A 1 88 ? -7.189 5.362 6.467 1.00 87.06 88 THR A N 1
ATOM 605 C CA . THR A 1 88 ? -5.810 5.763 6.172 1.00 87.06 88 THR A CA 1
ATOM 606 C C . THR A 1 88 ? -4.880 4.555 6.162 1.00 87.06 88 THR A C 1
ATOM 608 O O . THR A 1 88 ? -5.138 3.549 6.826 1.00 87.06 88 THR A O 1
ATOM 611 N N . TRP A 1 89 ? -3.813 4.654 5.373 1.00 89.06 89 TRP A N 1
ATOM 612 C CA . TRP A 1 89 ? -2.830 3.597 5.159 1.00 89.06 89 TRP A CA 1
ATOM 613 C C . TRP A 1 89 ? -1.431 4.128 5.478 1.00 89.06 89 TRP A C 1
ATOM 615 O O . TRP A 1 89 ? -1.128 5.286 5.186 1.00 89.06 89 TRP A O 1
ATOM 625 N N . ASP A 1 90 ? -0.609 3.286 6.105 1.00 88.88 90 ASP A N 1
ATOM 626 C CA . ASP A 1 90 ? 0.831 3.508 6.265 1.00 88.88 90 ASP A CA 1
ATOM 627 C C . ASP A 1 90 ? 1.504 3.597 4.869 1.00 88.88 90 ASP A C 1
ATOM 629 O O . ASP A 1 90 ? 0.918 3.198 3.859 1.00 88.88 90 ASP A O 1
ATOM 633 N N . MET A 1 91 ? 2.738 4.117 4.792 1.00 86.62 91 MET A N 1
ATOM 634 C CA . MET A 1 91 ? 3.523 4.047 3.548 1.00 86.62 91 MET A CA 1
ATOM 635 C C . MET A 1 91 ? 3.699 2.578 3.118 1.00 86.62 91 MET A C 1
ATOM 637 O O . MET A 1 91 ? 3.894 1.735 3.997 1.00 86.62 91 MET A O 1
ATOM 641 N N . PRO A 1 92 ? 3.627 2.260 1.810 1.00 88.06 92 PRO A N 1
ATOM 642 C CA . PRO A 1 92 ? 3.957 0.926 1.322 1.00 88.06 92 PRO A CA 1
ATOM 643 C C . PRO A 1 92 ? 5.381 0.528 1.703 1.00 88.06 92 PRO A C 1
ATOM 645 O O . PRO A 1 92 ? 6.294 1.331 1.534 1.00 88.06 92 PRO A O 1
ATOM 648 N N . ASP A 1 93 ? 5.549 -0.712 2.150 1.00 87.31 93 ASP A N 1
ATOM 649 C CA . ASP A 1 93 ? 6.846 -1.365 2.351 1.00 87.31 93 ASP A CA 1
ATOM 650 C C . ASP A 1 93 ? 6.968 -2.568 1.400 1.00 87.31 93 ASP A C 1
ATOM 652 O O . ASP A 1 93 ? 5.963 -3.188 1.036 1.00 87.31 93 ASP A O 1
ATOM 656 N N . LEU A 1 94 ? 8.199 -2.946 1.046 1.00 85.88 94 LEU A N 1
ATOM 657 C CA . LEU A 1 94 ? 8.487 -4.204 0.349 1.00 85.88 94 LEU A CA 1
ATOM 658 C C . LEU A 1 94 ? 8.159 -5.406 1.242 1.00 85.88 94 LEU A C 1
ATOM 660 O O . LEU A 1 94 ? 8.613 -5.501 2.388 1.00 85.88 94 LEU A O 1
ATOM 664 N N . LEU A 1 95 ? 7.401 -6.367 0.710 1.00 79.25 95 LEU A N 1
ATOM 665 C CA . LEU A 1 95 ? 7.052 -7.583 1.443 1.00 79.25 95 LEU A CA 1
ATOM 666 C C . LEU A 1 95 ? 8.255 -8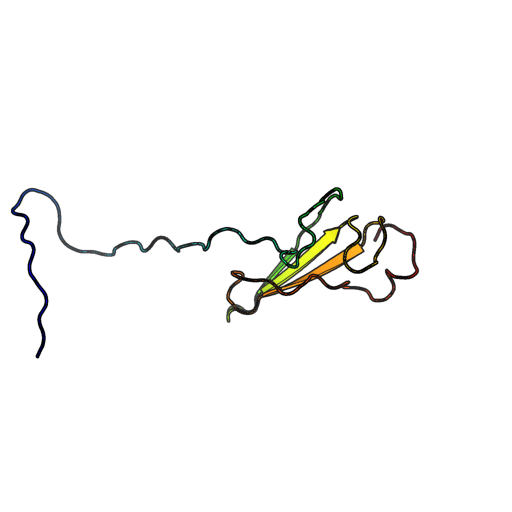.536 1.567 1.00 79.25 95 LEU A C 1
ATOM 668 O O . LEU A 1 95 ? 8.415 -9.198 2.599 1.00 79.25 95 LEU A O 1
ATOM 672 N N . ASN A 1 96 ? 9.111 -8.605 0.543 1.00 73.94 96 ASN A N 1
ATOM 673 C CA . ASN A 1 96 ? 10.342 -9.396 0.509 1.00 73.94 96 ASN A CA 1
ATOM 674 C C . ASN A 1 96 ? 11.584 -8.486 0.519 1.00 73.94 96 ASN A C 1
ATOM 676 O O . ASN A 1 96 ? 11.823 -7.694 -0.378 1.00 73.94 96 ASN A O 1
ATOM 680 N N . SER A 1 97 ? 12.471 -8.662 1.503 1.00 61.00 97 SER A N 1
ATOM 681 C CA . SER A 1 97 ? 13.712 -7.874 1.611 1.00 61.00 97 SER A CA 1
ATOM 682 C C . SER A 1 97 ? 14.789 -8.208 0.560 1.00 61.00 97 SER A C 1
ATOM 684 O O . SER A 1 97 ? 15.895 -7.677 0.645 1.00 61.00 97 SER A O 1
ATOM 686 N N . PHE A 1 98 ? 14.526 -9.153 -0.351 1.00 57.31 98 PHE A N 1
ATOM 687 C CA . PHE A 1 98 ? 15.452 -9.559 -1.419 1.00 57.31 98 PHE A CA 1
ATOM 688 C C . PHE A 1 98 ? 15.218 -8.806 -2.738 1.00 57.31 98 PHE A C 1
ATOM 690 O O . PHE A 1 98 ? 16.146 -8.773 -3.541 1.00 57.31 98 PHE A O 1
ATOM 697 N N . ALA A 1 99 ? 14.072 -8.130 -2.873 1.00 55.81 99 ALA A N 1
ATOM 698 C CA . ALA A 1 99 ? 13.708 -7.243 -3.979 1.00 55.81 99 ALA A CA 1
ATOM 699 C C . ALA A 1 99 ? 14.801 -6.216 -4.323 1.00 55.81 99 ALA A C 1
ATOM 701 O O . ALA A 1 99 ? 15.191 -6.057 -5.468 1.00 55.81 99 ALA A O 1
ATOM 702 N N . LEU A 1 100 ? 15.439 -5.613 -3.310 1.00 57.69 100 LEU A N 1
ATOM 703 C CA . LEU A 1 100 ? 16.475 -4.578 -3.495 1.00 57.69 100 LEU A CA 1
ATOM 704 C C . LEU A 1 100 ? 17.754 -5.042 -4.234 1.00 57.69 100 LEU A C 1
ATOM 706 O O . LEU A 1 100 ? 18.699 -4.261 -4.383 1.00 57.69 100 LEU A O 1
ATOM 710 N N . GLY A 1 101 ? 17.862 -6.318 -4.605 1.00 51.88 101 GLY A N 1
ATOM 711 C CA . GLY A 1 101 ? 19.036 -6.867 -5.279 1.00 51.88 101 GLY A CA 1
ATOM 712 C C . GLY A 1 101 ? 18.748 -7.946 -6.316 1.00 51.88 101 GLY A C 1
ATOM 713 O O . GLY A 1 101 ? 19.716 -8.515 -6.836 1.00 51.88 101 GLY A O 1
ATOM 714 N N . ASP A 1 102 ? 17.482 -8.242 -6.598 1.00 59.84 102 ASP A N 1
ATOM 715 C CA . ASP A 1 102 ? 17.116 -9.072 -7.738 1.00 59.84 102 ASP A CA 1
ATOM 716 C C . ASP A 1 102 ? 16.642 -8.193 -8.912 1.00 59.84 102 ASP A C 1
ATOM 718 O O . ASP A 1 102 ? 16.737 -6.972 -8.850 1.00 59.84 102 ASP A O 1
ATOM 722 N N . THR A 1 103 ? 16.402 -8.809 -10.064 1.00 59.97 103 THR A N 1
ATOM 723 C CA . THR A 1 103 ? 16.033 -8.098 -11.303 1.00 59.97 103 THR A CA 1
ATOM 724 C C . THR A 1 103 ? 14.940 -8.875 -12.047 1.00 59.97 103 THR A C 1
ATOM 726 O O . THR A 1 103 ? 14.940 -8.906 -13.287 1.00 59.97 103 THR A O 1
ATOM 729 N N . GLY A 1 104 ? 14.193 -9.714 -11.327 1.00 59.16 104 GLY A N 1
ATOM 730 C CA . GLY A 1 104 ? 13.239 -10.677 -11.869 1.00 59.16 104 GLY A CA 1
ATOM 731 C C . GLY A 1 104 ? 11.809 -10.281 -11.521 1.00 59.16 104 GLY A C 1
ATOM 732 O O . GLY A 1 104 ? 11.572 -9.652 -10.509 1.00 59.16 104 GLY A O 1
ATOM 733 N N . GLU A 1 105 ? 10.844 -10.659 -12.360 1.00 55.22 105 GLU A N 1
ATOM 734 C CA . GLU A 1 105 ? 9.429 -10.486 -12.010 1.00 55.22 105 GLU A CA 1
ATOM 735 C C . GLU A 1 105 ? 8.991 -11.591 -11.034 1.00 55.22 105 GLU A C 1
ATOM 737 O O . GLU A 1 105 ? 9.142 -12.778 -11.362 1.00 55.22 105 GLU A O 1
ATOM 742 N N . ASP A 1 106 ? 8.449 -11.199 -9.876 1.00 59.56 106 ASP A N 1
ATOM 743 C CA . ASP A 1 106 ? 7.952 -12.079 -8.802 1.00 59.56 106 ASP A CA 1
ATOM 744 C C . ASP A 1 106 ? 6.412 -12.209 -8.760 1.00 59.56 106 ASP A C 1
ATOM 746 O O . ASP A 1 106 ? 5.691 -11.202 -8.957 1.00 59.56 106 ASP A O 1
#

Radius of gyration: 22.77 Å; chains: 1; bounding box: 68×39×46 Å